Protein AF-V7I156-F1 (afdb_monomer_lite)

Secondary structure (DSSP, 8-state):
--HHHHHHHHHHHHHHHHHHHHHHHHHT-TT--HHHHHHHHHHHHHHH-

Radius of gyration: 11.88 Å; chains: 1; bounding box: 30×14×30 Å

Foldseek 3Di:
DDVLVVLQVLLVQLVVLCVVLVVCVVVVNPPNDPVSPVSSVVSNVSSVD

Sequence (49 aa):
MNTKNQGYVMALVGSILLLYNALSYIFGWESRSSAFTILGLIFVIIGVN

Structure (mmCIF, N/CA/C/O backbone):
data_AF-V7I156-F1
#
_entry.id   AF-V7I156-F1
#
loop_
_atom_site.group_PDB
_atom_site.id
_atom_site.type_symbol
_atom_site.label_atom_id
_atom_site.label_alt_id
_atom_site.label_comp_id
_atom_site.label_asym_id
_atom_site.label_entity_id
_atom_site.label_seq_id
_atom_site.pdbx_PDB_ins_code
_atom_site.Cartn_x
_atom_site.Cartn_y
_atom_site.Cartn_z
_atom_site.occupancy
_atom_site.B_iso_or_equiv
_atom_site.auth_seq_id
_atom_site.auth_comp_id
_atom_site.a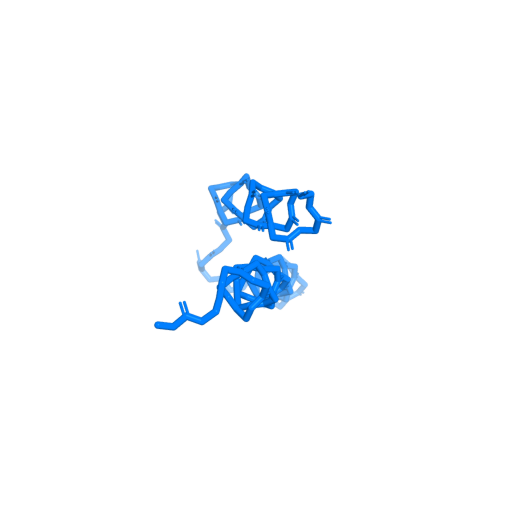uth_asym_id
_atom_site.auth_atom_id
_atom_site.pdbx_PDB_model_num
ATOM 1 N N . MET A 1 1 ? -24.162 3.473 9.759 1.00 59.41 1 MET A N 1
ATOM 2 C CA . MET A 1 1 ? -23.163 2.403 9.520 1.00 59.41 1 MET A CA 1
ATOM 3 C C . MET A 1 1 ? -22.443 2.120 10.825 1.00 59.41 1 MET A C 1
ATOM 5 O O . MET A 1 1 ? -22.226 3.054 11.581 1.00 59.41 1 MET A O 1
ATOM 9 N N . ASN A 1 2 ? -22.124 0.857 11.112 1.00 75.50 2 ASN A N 1
ATOM 10 C CA . ASN A 1 2 ? -21.349 0.480 12.297 1.00 75.50 2 ASN A CA 1
ATOM 11 C C . ASN A 1 2 ? -19.878 0.893 12.094 1.00 75.50 2 ASN A C 1
ATOM 13 O O . ASN A 1 2 ? -19.329 0.633 11.022 1.00 75.50 2 ASN A O 1
ATOM 17 N N . THR A 1 3 ? -19.251 1.521 13.090 1.00 78.81 3 THR A N 1
ATOM 18 C CA . THR A 1 3 ? -17.860 2.009 13.018 1.00 78.81 3 THR A CA 1
ATOM 19 C C . THR A 1 3 ? -16.866 0.879 12.743 1.00 78.81 3 THR A C 1
ATOM 21 O O . THR A 1 3 ? -15.917 1.065 11.987 1.00 78.81 3 THR A O 1
ATOM 24 N N . LYS A 1 4 ? -17.151 -0.336 13.230 1.00 79.62 4 LYS A N 1
ATOM 25 C CA . LYS A 1 4 ? -16.370 -1.546 12.914 1.00 79.62 4 LYS A CA 1
ATOM 26 C C . LYS A 1 4 ? -16.357 -1.871 11.420 1.00 79.62 4 LYS A C 1
ATOM 28 O O . LYS A 1 4 ? -15.320 -2.210 10.863 1.00 79.62 4 LYS A O 1
ATOM 33 N N . ASN A 1 5 ? -17.499 -1.719 10.749 1.00 87.00 5 ASN A N 1
ATOM 34 C CA . ASN A 1 5 ? -17.591 -1.979 9.312 1.00 87.00 5 ASN A CA 1
ATOM 35 C C . ASN A 1 5 ? -16.818 -0.923 8.513 1.00 87.00 5 ASN A C 1
ATOM 37 O O . ASN A 1 5 ? -16.260 -1.243 7.471 1.00 87.00 5 ASN A O 1
ATOM 41 N N . GLN A 1 6 ? -16.761 0.321 8.999 1.00 88.19 6 GLN A N 1
ATOM 42 C CA . GLN A 1 6 ? -15.966 1.377 8.369 1.00 88.19 6 GLN A CA 1
ATOM 43 C C . GLN A 1 6 ? -14.464 1.098 8.497 1.00 88.19 6 GLN A C 1
ATOM 45 O O . GLN A 1 6 ? -13.753 1.247 7.506 1.00 88.19 6 GLN A O 1
ATOM 50 N N . GLY A 1 7 ? -14.007 0.612 9.658 1.00 93.25 7 GLY A N 1
ATOM 51 C CA . GLY A 1 7 ? -12.619 0.185 9.858 1.00 93.25 7 GLY A CA 1
ATOM 52 C C . GLY A 1 7 ? -12.206 -0.929 8.890 1.00 93.25 7 GLY A C 1
ATOM 53 O O . GLY A 1 7 ? -11.237 -0.779 8.147 1.00 93.25 7 GLY A O 1
ATOM 54 N N . TYR A 1 8 ? -13.013 -1.990 8.772 1.00 94.31 8 TYR A N 1
ATOM 55 C CA . TYR A 1 8 ? -12.734 -3.069 7.815 1.00 94.31 8 TYR A CA 1
ATOM 56 C C . TYR A 1 8 ? -12.690 -2.596 6.361 1.00 94.31 8 TYR A C 1
ATOM 58 O O . TYR A 1 8 ? -11.833 -3.041 5.599 1.00 94.31 8 TYR A O 1
ATOM 66 N N . VAL A 1 9 ? -13.577 -1.675 5.971 1.00 95.62 9 VAL A N 1
ATOM 67 C CA . VAL A 1 9 ? -13.554 -1.090 4.623 1.00 95.62 9 VAL A CA 1
ATOM 68 C C . VAL A 1 9 ? -12.273 -0.282 4.406 1.00 95.62 9 VAL A C 1
ATOM 70 O O . VAL A 1 9 ? -11.639 -0.442 3.366 1.00 95.62 9 VAL A O 1
ATOM 73 N N . MET A 1 10 ? -11.846 0.531 5.377 1.00 95.75 10 MET A N 1
ATOM 74 C CA . MET A 1 10 ? -10.582 1.274 5.281 1.00 95.75 10 MET A CA 1
ATOM 75 C C . MET A 1 10 ? -9.380 0.331 5.169 1.00 95.75 10 MET A C 1
ATOM 77 O O . MET A 1 10 ? -8.556 0.509 4.273 1.00 95.75 10 MET A O 1
ATOM 81 N N . ALA A 1 11 ? -9.322 -0.721 5.990 1.00 96.69 11 ALA A N 1
ATOM 82 C CA . ALA A 1 11 ? -8.240 -1.701 5.945 1.00 96.69 11 ALA A CA 1
ATOM 83 C C . ALA A 1 11 ? -8.179 -2.446 4.603 1.00 96.69 11 ALA A C 1
ATOM 85 O O . ALA A 1 11 ? -7.096 -2.658 4.048 1.00 96.69 11 ALA A O 1
ATOM 86 N N . LEU A 1 12 ? -9.340 -2.801 4.046 1.00 97.12 12 LEU A N 1
ATOM 87 C CA . LEU A 1 12 ? -9.441 -3.447 2.741 1.00 97.12 12 LEU A CA 1
ATOM 88 C C . LEU A 1 12 ? -8.970 -2.513 1.617 1.00 97.12 12 LEU A C 1
ATOM 90 O O . LEU A 1 12 ? -8.141 -2.909 0.800 1.00 97.12 12 LEU A O 1
ATOM 94 N N . VAL A 1 13 ? -9.442 -1.263 1.600 1.00 97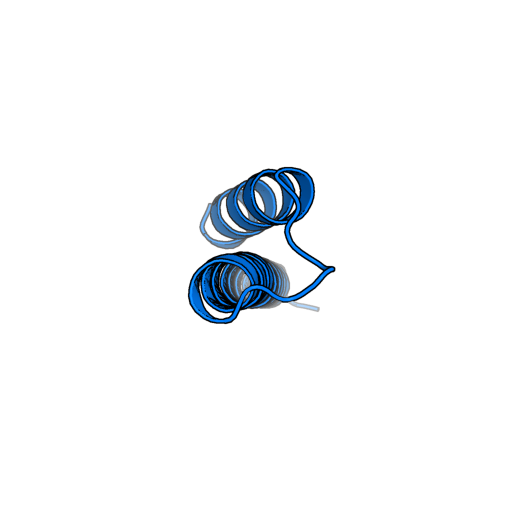.19 13 VAL A N 1
ATOM 95 C CA . VAL A 1 13 ? -9.032 -0.264 0.598 1.00 97.19 13 VAL A CA 1
ATOM 96 C C . VAL A 1 13 ? -7.530 0.013 0.684 1.00 97.19 13 VAL A C 1
ATOM 98 O O . VAL A 1 13 ? -6.852 0.025 -0.343 1.00 97.19 13 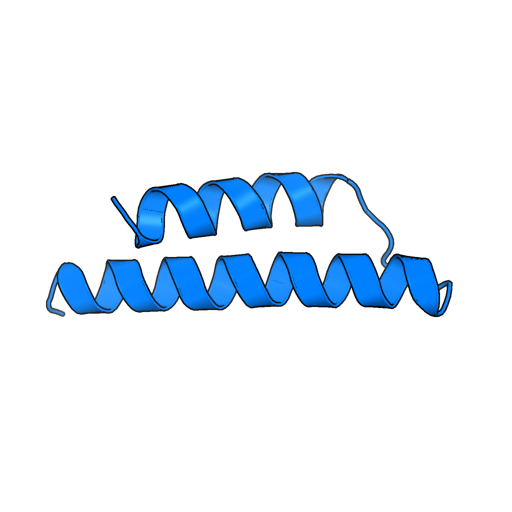VAL A O 1
ATOM 101 N N . GLY A 1 14 ? -6.991 0.174 1.894 1.00 97.44 14 GLY A N 1
ATOM 102 C CA . GLY A 1 14 ? -5.558 0.367 2.101 1.00 97.44 14 GLY A CA 1
ATOM 103 C C . GLY A 1 14 ? -4.733 -0.810 1.575 1.00 97.44 14 GLY A C 1
ATOM 104 O O . GLY A 1 14 ? -3.754 -0.614 0.857 1.00 97.44 14 GLY A O 1
ATOM 105 N N . SER A 1 15 ? -5.186 -2.038 1.836 1.00 97.44 15 SER A N 1
ATOM 106 C CA . SER A 1 15 ? -4.536 -3.259 1.341 1.00 97.44 15 SER A CA 1
ATOM 107 C C . SER A 1 15 ? -4.549 -3.353 -0.191 1.00 97.44 15 SER A C 1
ATOM 109 O O . SER A 1 15 ? -3.547 -3.741 -0.791 1.00 97.44 15 SER A O 1
ATOM 111 N N . ILE A 1 16 ? -5.649 -2.951 -0.838 1.00 97.88 16 ILE A N 1
ATOM 112 C CA . ILE A 1 16 ? -5.760 -2.907 -2.307 1.00 97.88 16 ILE A CA 1
ATOM 113 C C . ILE A 1 16 ? -4.793 -1.876 -2.900 1.00 97.88 16 ILE A C 1
ATOM 115 O O . ILE A 1 16 ? -4.143 -2.171 -3.901 1.00 97.88 16 ILE A O 1
ATOM 119 N N . LEU A 1 17 ? -4.652 -0.698 -2.283 1.00 96.81 17 LEU A N 1
ATOM 120 C CA . LEU A 1 17 ? -3.698 0.328 -2.727 1.00 96.81 17 LEU A CA 1
ATOM 121 C C . LEU A 1 17 ? -2.250 -0.172 -2.660 1.00 96.81 17 LEU A C 1
ATOM 123 O O . LEU A 1 17 ? -1.487 0.026 -3.608 1.00 96.81 17 LEU A O 1
ATOM 127 N N . LEU A 1 18 ? -1.884 -0.862 -1.576 1.00 97.56 1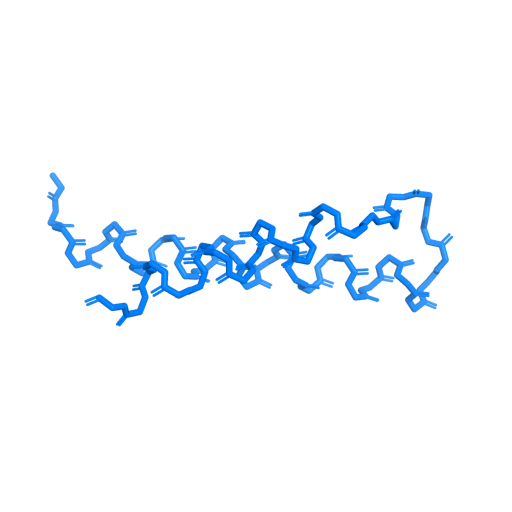8 LEU A N 1
ATOM 128 C CA . LEU A 1 18 ? -0.563 -1.478 -1.436 1.00 97.56 18 LEU A CA 1
ATOM 129 C C . LEU A 1 18 ? -0.322 -2.541 -2.505 1.00 97.56 18 LEU A C 1
ATOM 131 O O . LEU A 1 18 ? 0.723 -2.529 -3.155 1.00 97.56 18 LEU A O 1
ATOM 135 N N . LEU A 1 19 ? -1.299 -3.427 -2.714 1.00 97.25 19 LEU A N 1
ATOM 136 C CA . LEU A 1 19 ? -1.208 -4.478 -3.720 1.00 97.25 19 LEU A CA 1
ATOM 137 C C . LEU A 1 19 ? -1.074 -3.882 -5.125 1.00 97.25 19 LEU A C 1
ATOM 139 O O . LEU A 1 19 ? -0.173 -4.262 -5.865 1.00 97.25 19 LEU A O 1
ATOM 143 N N . TYR A 1 20 ? -1.918 -2.913 -5.479 1.00 96.62 20 TYR A N 1
ATOM 144 C CA . TYR A 1 20 ? -1.870 -2.247 -6.778 1.00 96.62 20 TYR A CA 1
ATOM 145 C C . TYR A 1 20 ? -0.523 -1.561 -7.019 1.00 96.62 20 TYR A C 1
ATOM 147 O O . TYR A 1 20 ? 0.051 -1.692 -8.103 1.00 96.62 20 TYR A O 1
ATOM 155 N N . ASN A 1 21 ? 0.023 -0.879 -6.009 1.00 96.44 21 ASN A N 1
ATOM 156 C CA . ASN A 1 21 ? 1.333 -0.254 -6.137 1.00 96.44 21 ASN A CA 1
ATOM 157 C C . ASN A 1 21 ? 2.442 -1.303 -6.292 1.00 96.44 21 ASN A C 1
ATOM 159 O O . ASN A 1 21 ? 3.286 -1.173 -7.174 1.00 96.44 21 ASN A O 1
ATOM 163 N N . ALA A 1 22 ? 2.413 -2.380 -5.502 1.00 96.06 22 ALA A N 1
ATOM 164 C CA . ALA A 1 22 ? 3.374 -3.476 -5.609 1.00 96.06 22 ALA A CA 1
ATOM 165 C C . ALA A 1 22 ? 3.341 -4.133 -6.999 1.00 96.06 22 ALA A C 1
ATOM 167 O O . ALA A 1 22 ? 4.389 -4.315 -7.618 1.00 96.06 22 ALA A O 1
ATOM 168 N N . LEU A 1 23 ? 2.147 -4.412 -7.533 1.00 96.69 23 LEU A N 1
ATOM 169 C CA . LEU A 1 23 ? 1.978 -4.921 -8.895 1.00 96.69 23 LEU A CA 1
ATOM 170 C C . LEU A 1 23 ? 2.466 -3.913 -9.941 1.00 96.69 23 LEU A C 1
ATOM 172 O O . LEU A 1 23 ? 3.112 -4.310 -10.907 1.00 96.69 23 LEU A O 1
ATOM 176 N N . SER A 1 24 ? 2.241 -2.615 -9.720 1.00 95.81 24 SER A N 1
ATOM 177 C CA . SER A 1 24 ? 2.770 -1.561 -10.593 1.00 95.81 24 SER A CA 1
ATOM 178 C C . SER A 1 24 ? 4.302 -1.587 -10.638 1.00 95.81 24 SER A C 1
ATOM 180 O O . SER A 1 24 ? 4.884 -1.415 -11.708 1.00 95.81 24 SER A O 1
ATOM 182 N N . TYR A 1 25 ? 4.973 -1.847 -9.509 1.00 94.44 25 TYR A N 1
ATOM 183 C CA . TYR A 1 25 ? 6.429 -2.027 -9.464 1.00 94.44 25 TYR A CA 1
A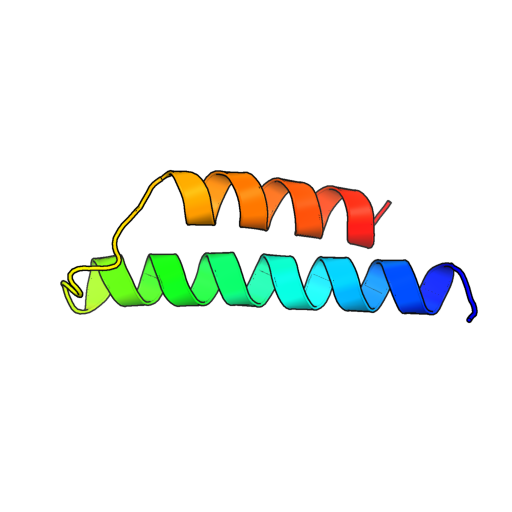TOM 184 C C . TYR A 1 25 ? 6.894 -3.307 -10.162 1.00 94.44 25 TYR A C 1
ATOM 186 O O . TYR A 1 25 ? 7.863 -3.250 -10.917 1.00 94.44 25 TYR A O 1
ATOM 194 N N . ILE A 1 26 ? 6.195 -4.427 -9.960 1.00 96.56 26 ILE A N 1
ATOM 195 C CA . ILE A 1 26 ? 6.549 -5.731 -10.546 1.00 96.56 26 ILE A CA 1
ATOM 196 C C . ILE A 1 26 ? 6.375 -5.733 -12.070 1.00 96.56 26 ILE A C 1
ATOM 198 O O . ILE A 1 26 ? 7.258 -6.185 -12.792 1.00 96.56 26 ILE A O 1
ATOM 202 N N . PHE A 1 27 ? 5.253 -5.211 -12.565 1.00 96.50 27 PHE A N 1
ATOM 203 C CA . PHE A 1 27 ? 4.925 -5.202 -13.994 1.00 96.50 27 PHE A CA 1
ATOM 204 C C . PHE A 1 27 ? 5.379 -3.931 -14.720 1.00 96.50 27 PHE A C 1
ATOM 206 O O . PHE A 1 27 ? 5.155 -3.795 -15.921 1.00 96.50 27 PHE A O 1
ATOM 213 N N . GLY A 1 28 ? 6.005 -2.990 -14.010 1.00 93.38 28 GLY A N 1
ATOM 214 C CA . GLY A 1 28 ? 6.504 -1.747 -14.592 1.00 93.38 28 GLY A CA 1
ATOM 215 C C . GLY A 1 28 ? 5.410 -0.787 -15.072 1.00 93.38 28 GLY A C 1
ATOM 216 O O . GLY A 1 28 ? 5.673 0.014 -15.968 1.00 93.38 28 GLY A O 1
ATOM 217 N N . TRP A 1 29 ? 4.207 -0.832 -14.491 1.00 93.75 29 TRP A N 1
ATOM 218 C CA . TRP A 1 29 ? 3.115 0.083 -14.846 1.00 93.75 29 TRP A CA 1
ATOM 219 C C . TRP A 1 29 ? 3.505 1.546 -14.587 1.00 93.75 29 TRP A C 1
ATOM 221 O O . TRP A 1 29 ? 4.310 1.851 -13.705 1.00 93.75 29 TRP A O 1
ATOM 231 N N . GLU A 1 30 ? 2.947 2.478 -15.355 1.00 90.38 30 GLU A N 1
ATOM 232 C CA . GLU A 1 30 ? 3.228 3.915 -15.201 1.00 90.38 30 GLU A CA 1
ATOM 233 C C . GLU A 1 30 ? 2.726 4.468 -13.853 1.00 90.38 30 GLU A C 1
ATOM 235 O O . GLU A 1 30 ? 3.291 5.403 -13.299 1.00 90.38 30 GLU A O 1
ATOM 240 N N . SER A 1 31 ? 1.731 3.809 -13.259 1.00 87.06 31 SER A N 1
ATOM 241 C CA . SER A 1 31 ? 1.097 4.142 -11.979 1.00 87.06 31 SER A CA 1
ATOM 242 C C . SER A 1 31 ? 1.963 3.924 -10.727 1.00 87.06 31 SER A C 1
ATOM 244 O O . SER A 1 31 ? 1.452 4.020 -9.612 1.00 87.06 31 SER A O 1
ATOM 246 N N . ARG A 1 32 ? 3.259 3.620 -10.859 1.00 90.19 32 ARG A N 1
ATOM 247 C CA . ARG A 1 32 ? 4.181 3.463 -9.720 1.00 90.19 32 ARG A CA 1
ATOM 248 C C . ARG A 1 32 ? 4.294 4.775 -8.948 1.00 90.19 32 ARG A C 1
ATOM 250 O O . ARG A 1 32 ? 4.819 5.758 -9.466 1.00 90.19 32 ARG A O 1
ATOM 257 N N . SER A 1 33 ? 3.845 4.788 -7.696 1.00 93.25 33 SER A N 1
ATOM 258 C CA . SER A 1 33 ? 3.905 5.993 -6.869 1.00 93.25 33 SER A CA 1
ATOM 259 C C . SER A 1 33 ? 4.098 5.665 -5.397 1.00 93.25 33 SER A C 1
ATOM 261 O O . SER A 1 33 ? 3.369 4.860 -4.815 1.00 93.25 33 SER A O 1
ATOM 263 N N . SER A 1 34 ? 5.042 6.348 -4.749 1.00 92.62 34 SER A N 1
ATOM 264 C CA . SER A 1 34 ? 5.227 6.266 -3.296 1.00 92.62 34 SER A CA 1
ATOM 265 C C . SER A 1 34 ? 3.978 6.716 -2.528 1.00 92.62 34 SER A C 1
ATOM 267 O O . SER A 1 34 ? 3.735 6.229 -1.423 1.00 92.62 34 SER A O 1
ATOM 269 N N . ALA A 1 35 ? 3.136 7.565 -3.131 1.00 94.94 35 ALA A N 1
ATOM 270 C CA . ALA A 1 35 ? 1.883 8.019 -2.538 1.00 94.94 35 ALA A CA 1
ATOM 271 C C . ALA A 1 35 ? 0.900 6.866 -2.279 1.00 94.94 35 ALA A C 1
ATOM 273 O O . ALA A 1 35 ? 0.256 6.850 -1.232 1.00 94.94 35 ALA A O 1
ATOM 274 N N . PHE A 1 36 ? 0.818 5.872 -3.173 1.00 93.25 36 PHE A N 1
ATOM 275 C CA . PHE A 1 36 ? -0.063 4.716 -2.970 1.00 93.25 36 PHE A CA 1
ATOM 276 C C . PHE A 1 36 ? 0.387 3.843 -1.799 1.00 93.25 36 PHE A C 1
ATOM 278 O O . PHE A 1 36 ? -0.458 3.350 -1.055 1.00 93.25 36 PHE A O 1
ATOM 285 N N . THR A 1 37 ? 1.699 3.710 -1.574 1.00 95.94 37 THR A N 1
ATOM 286 C CA . THR A 1 37 ? 2.216 3.020 -0.383 1.00 95.94 37 THR A CA 1
ATOM 287 C C . THR A 1 37 ? 1.864 3.771 0.894 1.00 95.94 37 THR A C 1
ATOM 289 O O . THR A 1 37 ? 1.366 3.172 1.843 1.00 95.94 37 THR A O 1
ATOM 292 N N . ILE A 1 38 ? 2.093 5.086 0.917 1.00 97.19 38 ILE A N 1
ATOM 293 C CA . ILE A 1 38 ? 1.837 5.916 2.101 1.00 97.19 38 ILE A CA 1
ATOM 294 C C . ILE A 1 38 ? 0.343 5.900 2.453 1.00 97.19 38 ILE A C 1
ATOM 296 O O . ILE A 1 38 ? -0.017 5.596 3.588 1.00 97.19 38 ILE A O 1
ATOM 300 N N . LEU A 1 39 ? -0.532 6.161 1.477 1.00 96.81 39 LEU A N 1
ATOM 301 C CA . LEU A 1 39 ? -1.983 6.140 1.683 1.00 96.81 39 LEU A CA 1
ATOM 302 C C . LEU A 1 39 ? -2.489 4.745 2.056 1.00 96.81 39 LEU A C 1
ATOM 304 O O . LEU A 1 39 ? -3.313 4.621 2.961 1.00 96.81 39 LEU A O 1
ATOM 308 N N . GLY A 1 40 ? -1.964 3.704 1.404 1.00 96.75 40 GLY A N 1
ATOM 309 C CA . GLY A 1 40 ? -2.301 2.319 1.708 1.00 96.75 40 GLY A CA 1
ATOM 310 C C . GLY A 1 40 ? -1.999 1.954 3.162 1.00 96.75 40 GLY A C 1
ATOM 311 O O . GLY A 1 40 ? -2.872 1.435 3.856 1.00 96.75 40 GLY A O 1
ATOM 312 N N . LEU A 1 41 ? -0.808 2.304 3.658 1.00 97.50 41 LEU A N 1
ATOM 313 C CA . LEU A 1 41 ? -0.421 2.072 5.053 1.00 97.50 41 LEU A CA 1
ATOM 314 C C . LEU A 1 41 ? -1.298 2.849 6.039 1.00 97.50 41 LEU A C 1
ATOM 316 O O . LEU A 1 41 ? -1.756 2.268 7.020 1.00 97.50 41 LEU A O 1
ATOM 320 N N . ILE A 1 42 ? -1.573 4.130 5.774 1.00 97.31 42 ILE A N 1
ATOM 321 C CA . ILE A 1 42 ? -2.442 4.949 6.634 1.00 97.31 42 ILE A CA 1
ATOM 322 C C . ILE A 1 42 ? -3.831 4.309 6.751 1.00 97.31 42 ILE A C 1
ATOM 324 O O . ILE A 1 42 ? -4.357 4.167 7.853 1.00 97.31 42 ILE A O 1
ATOM 328 N N . PHE A 1 43 ? -4.408 3.875 5.630 1.00 96.31 43 PHE A N 1
ATOM 329 C CA . PHE A 1 43 ? -5.738 3.267 5.600 1.00 96.31 43 PHE A CA 1
ATOM 330 C C . PHE A 1 43 ? -5.779 1.909 6.311 1.00 96.31 43 PHE A C 1
ATOM 332 O O . PHE A 1 43 ? -6.746 1.625 7.017 1.00 96.31 43 PHE A O 1
ATOM 339 N N . VAL A 1 44 ? -4.726 1.093 6.180 1.00 96.62 44 VAL A N 1
ATOM 340 C CA . VAL A 1 44 ? -4.595 -0.167 6.931 1.00 96.62 44 VAL A CA 1
ATOM 341 C C . VAL A 1 44 ? -4.501 0.096 8.431 1.00 96.62 44 VAL A C 1
ATOM 343 O O . VAL A 1 44 ? -5.237 -0.520 9.196 1.00 96.62 44 VAL A O 1
ATOM 346 N N . ILE A 1 45 ? -3.646 1.028 8.856 1.00 96.69 45 ILE A N 1
ATOM 347 C CA . ILE A 1 45 ? -3.440 1.329 10.279 1.00 96.69 45 ILE A CA 1
ATOM 348 C C . ILE A 1 45 ? -4.728 1.862 10.915 1.00 96.69 45 ILE A C 1
ATOM 350 O O . ILE A 1 45 ? -5.123 1.376 11.969 1.00 96.69 45 ILE A O 1
ATOM 354 N N . ILE A 1 46 ? -5.410 2.812 10.266 1.00 94.31 46 ILE A N 1
ATOM 355 C CA . ILE A 1 46 ? -6.679 3.358 10.771 1.00 94.31 46 ILE A CA 1
ATOM 356 C C . ILE A 1 46 ? -7.777 2.291 10.769 1.00 94.31 46 ILE A C 1
ATOM 358 O O . ILE A 1 46 ? -8.606 2.264 11.667 1.00 94.31 46 ILE A O 1
ATOM 362 N N . GLY A 1 47 ? -7.813 1.420 9.760 1.00 91.69 47 GLY A N 1
ATOM 363 C CA . GLY A 1 47 ? -8.871 0.423 9.640 1.00 91.69 47 GLY A CA 1
ATOM 364 C C . GLY A 1 47 ? -8.782 -0.733 10.641 1.00 91.69 47 GLY A C 1
ATOM 365 O O . GLY A 1 47 ? -9.794 -1.378 10.917 1.00 91.69 47 GLY A O 1
ATOM 366 N N . VAL A 1 48 ? -7.582 -1.010 11.157 1.00 92.00 48 VAL A N 1
ATOM 367 C CA . VAL A 1 48 ? -7.312 -2.110 12.099 1.00 92.00 48 VAL A CA 1
ATOM 368 C C . VAL A 1 48 ? -7.354 -1.654 13.565 1.00 92.00 48 VAL A C 1
ATOM 370 O O . VAL A 1 48 ? -7.543 -2.496 14.443 1.00 92.00 48 VAL A O 1
ATOM 373 N N . ASN A 1 49 ? -7.194 -0.353 13.826 1.00 82.69 49 ASN A N 1
ATOM 374 C CA . ASN A 1 49 ? -7.128 0.239 15.166 1.00 82.69 49 ASN A CA 1
ATOM 375 C C . A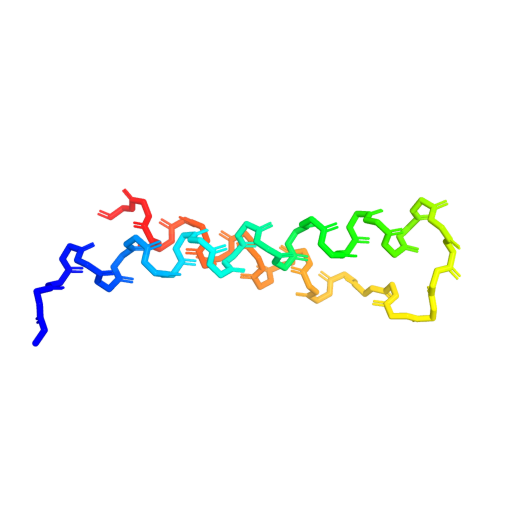SN A 1 49 ? -8.475 0.824 15.614 1.00 82.69 49 ASN A C 1
ATOM 377 O O . ASN A 1 49 ? -8.815 0.658 16.806 1.00 82.69 49 ASN A O 1
#

Organism: NCBI:txid994573

pLDDT: mean 92.91, std 7.05, range [59.41, 97.88]